Protein AF-A0A7T1HLJ5-F1 (afdb_monomer)

Sequence (140 aa):
MTTRFFNSALVCFAVLVSFQVKAVTLLTPRLENSTRLSLLAKLAKIGFPEAGQNSVVISISSALGFQASDSQDRSELPYVHIPNVIAISTKLSDQCATIKAVATGKPNSSYRTTTVTGTYCLVGASEWKSVDQLVNVEAQ

Structure (mmCIF, N/CA/C/O backbone):
data_AF-A0A7T1HLJ5-F1
#
_entry.id   AF-A0A7T1HLJ5-F1
#
loop_
_atom_site.group_PDB
_atom_site.id
_atom_site.type_symbol
_atom_site.label_atom_id
_atom_site.label_alt_id
_atom_site.label_comp_id
_atom_site.label_asym_id
_atom_site.label_entity_id
_atom_site.label_seq_id
_atom_site.pdbx_PDB_ins_code
_atom_site.Cartn_x
_atom_site.Cartn_y
_atom_site.Cartn_z
_atom_site.occupancy
_atom_site.B_iso_or_equiv
_atom_site.auth_seq_id
_atom_site.auth_comp_id
_atom_site.auth_asym_id
_atom_site.auth_atom_id
_atom_site.pdbx_PDB_model_num
ATOM 1 N N . MET A 1 1 ? 43.373 19.469 79.605 1.00 43.75 1 MET A N 1
ATOM 2 C CA . MET A 1 1 ? 44.619 19.155 78.872 1.00 43.75 1 MET A CA 1
ATOM 3 C C . MET A 1 1 ? 44.517 17.700 78.435 1.00 43.75 1 MET A C 1
ATOM 5 O O . MET A 1 1 ? 44.218 16.897 79.307 1.00 43.75 1 MET A O 1
ATOM 9 N N . THR A 1 2 ? 44.709 17.411 77.133 1.00 40.94 2 THR A N 1
ATOM 10 C CA . THR A 1 2 ? 44.760 16.070 76.472 1.00 40.94 2 THR A CA 1
ATOM 11 C C . THR A 1 2 ? 43.462 15.231 76.551 1.00 40.94 2 THR A C 1
ATOM 13 O O . THR A 1 2 ? 42.812 15.231 77.578 1.00 40.94 2 THR A O 1
ATOM 16 N N . THR A 1 3 ? 42.940 14.560 75.518 1.00 37.94 3 THR A N 1
ATOM 17 C CA . THR A 1 3 ? 43.551 13.739 74.455 1.00 37.94 3 THR A CA 1
ATOM 18 C C . THR A 1 3 ? 42.665 13.644 73.193 1.00 37.94 3 THR A C 1
ATOM 20 O O . THR A 1 3 ? 41.488 13.989 73.181 1.00 37.94 3 THR A O 1
ATOM 23 N N . ARG A 1 4 ? 43.307 13.183 72.116 1.00 40.88 4 ARG A N 1
ATOM 24 C CA . ARG A 1 4 ? 42.885 13.040 70.716 1.00 40.88 4 ARG A CA 1
ATOM 25 C C . ARG A 1 4 ? 42.250 11.666 70.391 1.00 40.88 4 ARG A C 1
ATOM 27 O O . ARG A 1 4 ? 42.667 10.681 70.979 1.00 40.88 4 ARG A O 1
ATOM 34 N N . PHE A 1 5 ? 41.361 11.675 69.380 1.00 44.59 5 PHE A N 1
ATOM 35 C CA . PHE A 1 5 ? 41.076 10.710 68.281 1.00 44.59 5 PHE A CA 1
ATOM 36 C C . PHE A 1 5 ? 41.083 9.179 68.517 1.00 44.59 5 PHE A C 1
ATOM 38 O O . PHE A 1 5 ? 42.100 8.651 68.942 1.00 44.59 5 PHE A O 1
ATOM 45 N N . PHE A 1 6 ? 40.058 8.457 68.006 1.00 39.22 6 PHE A N 1
ATOM 46 C CA . PHE A 1 6 ? 40.206 7.471 66.902 1.00 39.22 6 PHE A CA 1
ATOM 47 C C . PHE A 1 6 ? 38.868 6.899 66.350 1.00 39.22 6 PHE A C 1
ATOM 49 O O . PHE A 1 6 ? 37.952 6.583 67.097 1.00 39.22 6 PHE A O 1
ATOM 56 N N . ASN A 1 7 ? 38.839 6.785 65.014 1.00 37.00 7 ASN A N 1
ATOM 57 C CA . ASN A 1 7 ? 38.013 6.032 64.045 1.00 37.00 7 ASN A CA 1
ATOM 58 C C . ASN A 1 7 ? 36.920 5.036 64.489 1.00 37.00 7 ASN A C 1
ATOM 60 O O . ASN A 1 7 ? 37.173 4.157 65.306 1.00 37.00 7 ASN A O 1
ATOM 64 N N . SER A 1 8 ? 35.809 5.002 63.731 1.00 40.78 8 SER A N 1
ATOM 65 C CA . SER A 1 8 ? 35.209 3.750 63.223 1.00 40.78 8 SER A CA 1
ATOM 66 C C . SER A 1 8 ? 34.264 3.987 62.036 1.00 40.78 8 SER A C 1
ATOM 68 O O . SER A 1 8 ? 33.594 5.010 61.935 1.00 40.78 8 SER A O 1
ATOM 70 N N . ALA A 1 9 ? 34.307 3.033 61.110 1.00 43.59 9 ALA A N 1
ATOM 71 C CA . ALA A 1 9 ? 33.862 3.092 59.728 1.00 43.59 9 ALA A CA 1
ATOM 72 C C . ALA A 1 9 ? 32.338 3.109 59.547 1.00 43.59 9 ALA A C 1
ATOM 74 O O . ALA A 1 9 ? 31.615 2.380 60.221 1.00 43.59 9 ALA A O 1
ATOM 75 N N . LEU A 1 10 ? 31.868 3.862 58.550 1.00 42.38 10 LEU A N 1
ATOM 76 C CA . LEU A 1 10 ? 30.503 3.770 58.042 1.00 42.38 10 LEU A CA 1
ATOM 77 C C . LEU A 1 10 ? 30.568 3.268 56.599 1.00 42.38 10 LEU A C 1
ATOM 79 O O . LEU A 1 10 ? 30.943 3.976 55.666 1.00 42.38 10 LEU A O 1
ATOM 83 N N . VAL A 1 11 ? 30.288 1.974 56.480 1.00 46.44 11 VAL A N 1
ATOM 84 C CA . VAL A 1 11 ? 30.206 1.197 55.248 1.00 46.44 11 VAL A CA 1
ATOM 85 C C . VAL A 1 11 ? 29.154 1.838 54.342 1.00 46.44 11 VAL A C 1
ATOM 87 O O . VAL A 1 11 ? 27.961 1.786 54.630 1.00 46.44 11 VAL A O 1
ATOM 90 N N . CYS A 1 12 ? 29.593 2.459 53.247 1.00 39.34 12 CYS A N 1
ATOM 91 C CA . CYS A 1 12 ? 28.702 2.897 52.180 1.00 39.34 12 CYS A CA 1
ATOM 92 C C . CYS A 1 12 ? 28.164 1.658 51.454 1.00 39.34 12 CYS A C 1
ATOM 94 O O . CYS A 1 12 ? 28.842 1.070 50.613 1.00 39.34 12 CYS A O 1
ATOM 96 N N . PHE A 1 13 ? 26.940 1.258 51.797 1.00 42.25 13 PHE A N 1
ATOM 97 C CA . PHE A 1 13 ? 26.147 0.318 51.015 1.00 42.25 13 PHE A CA 1
ATOM 98 C C . PHE A 1 13 ? 25.847 0.951 49.650 1.00 42.25 13 PHE A C 1
ATOM 100 O O . PHE A 1 13 ? 24.987 1.822 49.521 1.00 42.25 13 PHE A O 1
ATOM 107 N N . ALA A 1 14 ? 26.586 0.530 48.625 1.00 47.41 14 ALA A N 1
ATOM 108 C CA . ALA A 1 14 ? 26.283 0.851 47.241 1.00 47.41 14 ALA A CA 1
ATOM 109 C C . ALA A 1 14 ? 24.994 0.119 46.839 1.00 47.41 14 ALA A C 1
ATOM 111 O O . ALA A 1 14 ? 25.001 -1.075 46.543 1.00 47.41 14 ALA A O 1
ATOM 112 N N . VAL A 1 15 ? 23.868 0.833 46.851 1.00 50.66 15 VAL A N 1
ATOM 113 C CA . VAL A 1 15 ? 22.624 0.362 46.241 1.00 50.66 15 VAL A CA 1
ATOM 114 C C . VAL A 1 15 ? 22.820 0.410 44.727 1.00 50.66 15 VAL A C 1
ATOM 116 O O . VAL A 1 15 ? 22.735 1.466 44.104 1.00 50.66 15 VAL A O 1
ATOM 119 N N . LEU A 1 16 ? 23.111 -0.747 44.132 1.00 46.44 16 LEU A N 1
ATOM 120 C CA . LEU A 1 16 ? 23.042 -0.964 42.689 1.00 46.44 16 LEU A CA 1
ATOM 121 C C . LEU A 1 16 ? 21.573 -0.876 42.256 1.00 46.44 16 LEU A C 1
ATOM 123 O O . LEU A 1 16 ? 20.864 -1.879 42.168 1.00 46.44 16 LEU A O 1
ATOM 127 N N . VAL A 1 17 ? 21.100 0.344 41.998 1.00 55.88 17 VAL A N 1
ATOM 128 C CA . VAL A 1 17 ? 19.839 0.569 41.290 1.00 55.88 17 VAL A CA 1
ATOM 129 C C . VAL A 1 17 ? 20.038 0.051 39.871 1.00 55.88 17 VAL A C 1
ATOM 131 O O . VAL A 1 17 ? 20.683 0.678 39.033 1.00 55.88 17 VAL A O 1
ATOM 134 N N . SER A 1 18 ? 19.512 -1.144 39.619 1.00 51.03 18 SER A N 1
ATOM 135 C CA . SER A 1 18 ? 19.432 -1.718 38.283 1.00 51.03 18 SER A CA 1
ATOM 136 C C . SER A 1 18 ? 18.442 -0.881 37.473 1.00 51.03 18 SER A C 1
ATOM 138 O O . SER A 1 18 ? 17.234 -1.098 37.545 1.00 51.03 18 SER A O 1
ATOM 140 N N . PHE A 1 19 ? 18.937 0.109 36.727 1.00 53.38 19 PHE A N 1
ATOM 141 C CA . PHE A 1 19 ? 18.141 0.815 35.729 1.00 53.38 19 PHE A CA 1
ATOM 142 C C . PHE A 1 19 ? 17.787 -0.171 34.612 1.00 53.38 19 PHE A C 1
ATOM 144 O O . PHE A 1 19 ? 18.536 -0.370 33.659 1.00 53.38 19 PHE A O 1
ATOM 151 N N . GLN A 1 20 ? 16.631 -0.819 34.743 1.00 53.72 20 GLN A N 1
ATOM 152 C CA . GLN A 1 20 ? 15.974 -1.506 33.639 1.00 53.72 20 GLN A CA 1
ATOM 153 C C . GLN A 1 20 ? 15.499 -0.423 32.666 1.00 53.72 20 GLN A C 1
ATOM 155 O O . GLN A 1 20 ? 14.384 0.088 32.778 1.00 53.72 20 GLN A O 1
ATOM 160 N N . VAL A 1 21 ? 16.368 -0.029 31.735 1.00 52.28 21 VAL A N 1
ATOM 161 C CA . VAL A 1 21 ? 15.973 0.770 30.575 1.00 52.28 21 VAL A CA 1
ATOM 162 C C . VAL A 1 21 ? 15.025 -0.110 29.768 1.00 52.28 21 VAL A C 1
ATOM 164 O O . VAL A 1 21 ? 15.455 -0.950 28.980 1.00 52.28 21 VAL A O 1
ATOM 167 N N . LYS A 1 22 ? 13.716 0.022 30.010 1.00 51.72 22 LYS A N 1
ATOM 168 C CA . LYS A 1 22 ? 12.707 -0.546 29.118 1.00 51.72 22 LYS A CA 1
ATOM 169 C C . LYS A 1 22 ? 12.959 0.083 27.757 1.00 51.72 22 LYS A C 1
ATOM 171 O O . LYS A 1 22 ? 12.768 1.287 27.598 1.00 51.72 22 LYS A O 1
ATOM 176 N N . ALA A 1 23 ? 13.448 -0.714 26.811 1.00 56.94 23 ALA A N 1
ATOM 177 C CA . ALA A 1 23 ? 13.621 -0.284 25.438 1.00 56.94 23 ALA A CA 1
ATOM 178 C C . ALA A 1 23 ? 12.274 0.258 24.950 1.00 56.94 23 ALA A C 1
ATOM 180 O O . ALA A 1 23 ? 11.304 -0.493 24.818 1.00 56.94 23 ALA A O 1
ATOM 181 N N . VAL A 1 24 ? 12.200 1.574 24.746 1.00 51.00 24 VAL A N 1
ATOM 182 C CA . VAL A 1 24 ? 11.069 2.209 24.079 1.00 51.00 24 VAL A CA 1
ATOM 183 C C . VAL A 1 24 ? 11.156 1.741 22.637 1.00 51.00 24 VAL A C 1
ATOM 185 O O . VAL A 1 24 ? 11.909 2.281 21.831 1.00 51.00 24 VAL A O 1
ATOM 188 N N . THR A 1 25 ? 10.454 0.657 22.327 1.00 57.12 25 THR A N 1
ATOM 189 C CA . THR A 1 25 ? 10.223 0.279 20.941 1.00 57.12 25 THR A CA 1
ATOM 190 C C . THR A 1 25 ? 9.327 1.366 20.376 1.00 57.12 25 THR A C 1
ATOM 192 O O . THR A 1 25 ? 8.171 1.494 20.774 1.00 57.12 25 THR A O 1
ATOM 195 N N . LEU A 1 26 ? 9.893 2.209 19.508 1.00 59.34 26 LEU A N 1
ATOM 196 C CA . LEU A 1 26 ? 9.110 3.117 18.682 1.00 59.34 26 LEU A CA 1
ATOM 197 C C . LEU A 1 26 ? 8.091 2.256 17.935 1.00 59.34 26 LEU A C 1
ATOM 199 O O . LEU A 1 26 ? 8.439 1.522 17.008 1.00 59.34 26 LEU A O 1
ATOM 203 N N . LEU A 1 27 ? 6.840 2.297 18.395 1.00 73.81 27 LEU A N 1
ATOM 204 C CA . LEU A 1 27 ? 5.723 1.743 17.653 1.00 73.81 27 LEU A CA 1
ATOM 205 C C . LEU A 1 27 ? 5.742 2.446 16.303 1.00 73.81 27 LEU A C 1
ATOM 207 O O . LEU A 1 27 ? 5.802 3.666 16.250 1.00 73.81 27 LEU A O 1
ATOM 211 N N . THR A 1 28 ? 5.769 1.675 15.227 1.00 81.12 28 THR A N 1
ATOM 212 C CA . THR A 1 28 ? 5.569 2.168 13.867 1.00 81.12 28 THR A CA 1
ATOM 213 C C . THR A 1 28 ? 4.262 1.567 13.380 1.00 81.12 28 THR A C 1
ATOM 215 O O . THR A 1 28 ? 4.001 0.385 13.643 1.00 81.12 28 THR A O 1
ATOM 218 N N . PRO A 1 29 ? 3.397 2.365 12.737 1.00 89.50 29 PRO A N 1
ATOM 219 C CA . PRO A 1 29 ? 2.160 1.833 12.210 1.00 89.50 29 PRO A CA 1
ATOM 220 C C . PRO A 1 29 ? 2.503 0.791 11.154 1.00 89.50 29 PRO A C 1
ATOM 222 O O . PRO A 1 29 ? 3.430 0.965 10.361 1.00 89.50 29 PRO A O 1
ATOM 225 N N . ARG A 1 30 ? 1.785 -0.326 11.182 1.00 93.50 30 ARG A N 1
ATOM 226 C CA . ARG A 1 30 ? 2.060 -1.446 10.288 1.00 93.50 30 ARG A CA 1
ATOM 227 C C . ARG A 1 30 ? 0.779 -2.069 9.780 1.00 93.50 30 ARG A C 1
ATOM 229 O O . ARG A 1 30 ? -0.243 -2.088 10.464 1.00 93.50 30 ARG A O 1
ATOM 236 N N . LEU A 1 31 ? 0.873 -2.639 8.590 1.00 94.75 31 LEU A N 1
ATOM 237 C CA . LEU A 1 31 ? -0.160 -3.521 8.074 1.00 94.75 31 LEU A CA 1
ATOM 238 C C . LEU A 1 31 ? -0.112 -4.859 8.821 1.00 94.75 31 LEU A C 1
ATOM 240 O O . LEU A 1 31 ? 0.967 -5.403 9.070 1.00 94.75 31 LEU A O 1
ATOM 244 N N . GLU A 1 32 ? -1.284 -5.401 9.134 1.00 94.81 32 GLU A N 1
ATOM 245 C CA . GLU A 1 32 ? -1.459 -6.766 9.618 1.00 94.81 32 GLU A CA 1
ATOM 246 C C . GLU A 1 32 ? -0.752 -7.737 8.659 1.00 94.81 32 GLU A C 1
ATOM 248 O O . GLU A 1 32 ? -0.754 -7.541 7.438 1.00 94.81 32 GLU A O 1
ATOM 253 N N . ASN A 1 33 ? -0.132 -8.794 9.190 1.00 93.88 33 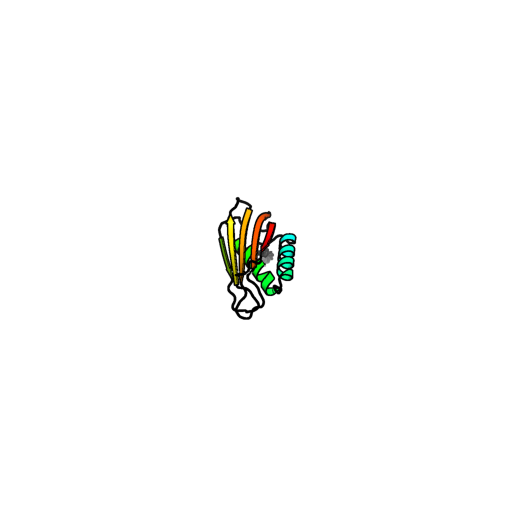ASN A N 1
ATOM 254 C CA . ASN A 1 33 ? 0.770 -9.636 8.403 1.00 93.88 33 ASN A CA 1
ATOM 255 C C . ASN A 1 33 ? 0.092 -10.254 7.167 1.00 93.88 33 ASN A C 1
ATOM 257 O O . ASN A 1 33 ? 0.708 -10.312 6.104 1.00 93.88 33 ASN A O 1
ATOM 261 N N . SER A 1 34 ? -1.178 -10.660 7.274 1.00 92.44 34 SER A N 1
ATOM 262 C CA . SER A 1 34 ? -1.937 -11.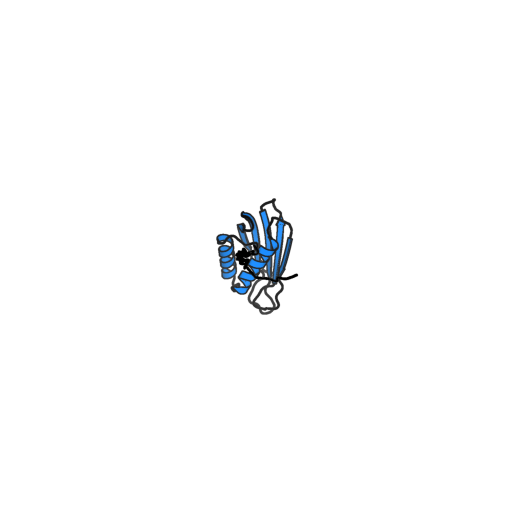201 6.139 1.00 92.44 34 SER A CA 1
ATOM 263 C C . SER A 1 34 ? -2.153 -10.155 5.034 1.00 92.44 34 SER A C 1
ATOM 265 O O . SER A 1 34 ? -1.900 -10.430 3.860 1.00 92.44 34 SER A O 1
ATOM 267 N N . THR A 1 35 ? -2.525 -8.927 5.413 1.00 94.38 35 THR A N 1
ATOM 268 C CA . THR A 1 35 ? -2.688 -7.782 4.505 1.00 94.38 35 THR A CA 1
ATOM 269 C C . THR A 1 35 ? -1.360 -7.442 3.829 1.00 94.38 35 THR A C 1
ATOM 271 O O . THR A 1 35 ? -1.294 -7.328 2.606 1.00 94.38 35 THR A O 1
ATOM 274 N N . ARG A 1 36 ? -0.272 -7.363 4.606 1.00 95.31 36 ARG A N 1
ATOM 275 C CA . ARG A 1 36 ? 1.074 -7.094 4.089 1.00 95.31 36 ARG A CA 1
ATOM 276 C C . ARG A 1 36 ? 1.504 -8.141 3.063 1.00 95.31 36 ARG A C 1
ATOM 278 O O . ARG A 1 36 ? 1.927 -7.778 1.971 1.00 95.31 36 ARG A O 1
ATOM 285 N N . LEU A 1 37 ? 1.392 -9.430 3.388 1.00 95.31 37 LEU A N 1
ATOM 286 C CA . LEU A 1 37 ? 1.789 -10.515 2.485 1.00 95.31 37 LEU A CA 1
ATOM 287 C C . LEU A 1 37 ? 0.935 -10.544 1.211 1.00 95.31 37 LEU A C 1
ATOM 289 O O . LEU A 1 37 ? 1.473 -10.741 0.124 1.00 95.31 37 LEU A O 1
ATOM 293 N N . SER A 1 38 ? -0.372 -10.292 1.330 1.00 93.69 38 SER A N 1
ATOM 294 C CA . SER A 1 38 ? -1.284 -10.185 0.185 1.00 93.69 38 SER A CA 1
ATOM 295 C C . SER A 1 38 ? -0.892 -9.037 -0.753 1.00 93.69 38 SER A C 1
ATOM 297 O O . SER A 1 38 ? -0.812 -9.233 -1.968 1.00 93.69 38 SER A O 1
ATOM 299 N N . LEU A 1 39 ? -0.572 -7.858 -0.203 1.00 94.69 39 LEU A N 1
ATOM 300 C CA . LEU A 1 39 ? -0.077 -6.715 -0.974 1.00 94.69 39 LEU A CA 1
ATOM 301 C C . LEU A 1 39 ? 1.234 -7.042 -1.696 1.00 94.69 39 LEU A C 1
ATOM 303 O O . LEU A 1 39 ? 1.323 -6.857 -2.910 1.00 94.69 39 LEU A O 1
ATOM 307 N N . LEU A 1 40 ? 2.232 -7.559 -0.972 1.00 95.19 40 LEU A N 1
ATOM 308 C CA . LEU A 1 40 ? 3.528 -7.924 -1.551 1.00 95.19 40 LEU A CA 1
ATOM 309 C C . LEU A 1 40 ? 3.357 -8.932 -2.696 1.00 95.19 40 LEU A C 1
ATOM 311 O O . LEU A 1 40 ? 3.902 -8.728 -3.777 1.00 95.19 40 LEU A O 1
ATOM 315 N N . ALA A 1 41 ? 2.526 -9.963 -2.512 1.00 94.00 41 ALA A N 1
ATOM 316 C CA . ALA A 1 41 ? 2.243 -10.953 -3.548 1.00 94.00 41 ALA A CA 1
ATOM 317 C C . ALA A 1 41 ? 1.578 -10.338 -4.794 1.00 94.00 41 ALA A C 1
ATOM 319 O O . ALA A 1 41 ? 1.9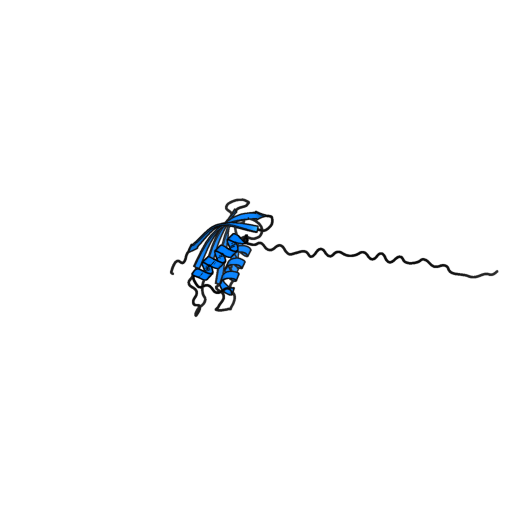53 -10.666 -5.921 1.00 94.00 41 ALA A O 1
ATOM 320 N N . LYS A 1 42 ? 0.615 -9.423 -4.617 1.00 92.38 42 LYS A N 1
ATOM 321 C CA . LYS A 1 42 ? -0.039 -8.726 -5.738 1.00 92.38 42 LYS A CA 1
ATOM 322 C C . LYS A 1 42 ? 0.934 -7.816 -6.493 1.00 92.38 42 LYS A C 1
ATOM 324 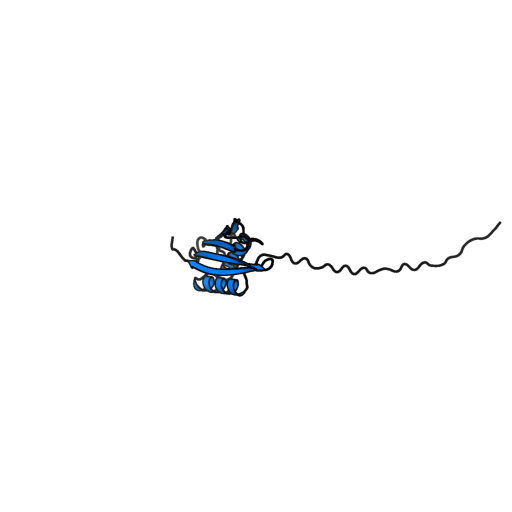O O . LYS A 1 42 ? 0.927 -7.835 -7.720 1.00 92.38 42 LYS A O 1
ATOM 329 N N . LEU A 1 43 ? 1.788 -7.074 -5.785 1.00 91.62 43 LEU A N 1
ATOM 330 C CA . LEU A 1 43 ? 2.820 -6.223 -6.391 1.00 91.62 43 LEU A CA 1
ATOM 331 C C . LEU A 1 43 ? 3.890 -7.051 -7.117 1.00 91.62 43 LEU A C 1
ATOM 333 O O . LEU A 1 43 ? 4.285 -6.714 -8.233 1.00 91.62 43 LEU A O 1
ATOM 337 N N . ALA A 1 44 ? 4.315 -8.171 -6.531 1.00 92.06 44 ALA A N 1
ATOM 338 C CA . ALA A 1 44 ? 5.236 -9.106 -7.170 1.00 92.06 44 ALA A CA 1
ATOM 339 C C . ALA A 1 44 ? 4.652 -9.663 -8.478 1.00 92.06 44 ALA A C 1
ATOM 341 O O . ALA A 1 44 ? 5.335 -9.695 -9.500 1.00 92.06 44 ALA A O 1
ATOM 342 N N . LYS A 1 45 ? 3.363 -10.034 -8.475 1.00 90.81 45 LYS A N 1
ATOM 343 C CA . LYS A 1 45 ? 2.661 -10.564 -9.655 1.00 90.81 45 LYS A CA 1
ATOM 344 C C . LYS A 1 45 ? 2.640 -9.587 -10.835 1.00 90.81 45 LYS A C 1
ATOM 346 O O . LYS A 1 45 ? 2.617 -10.031 -11.979 1.00 90.81 45 LYS A O 1
ATOM 351 N N . ILE A 1 46 ? 2.656 -8.281 -10.573 1.00 88.25 46 ILE A N 1
ATOM 352 C CA . ILE A 1 46 ? 2.691 -7.238 -11.611 1.00 88.25 46 ILE A CA 1
ATOM 353 C C . ILE A 1 46 ? 4.112 -6.729 -11.914 1.00 88.25 46 ILE A C 1
ATOM 355 O O . ILE A 1 46 ? 4.271 -5.776 -12.673 1.00 88.25 46 ILE A O 1
ATOM 359 N N . GLY A 1 47 ? 5.145 -7.363 -11.349 1.00 87.69 47 GLY A N 1
ATOM 360 C CA . GLY A 1 47 ? 6.543 -7.127 -11.713 1.00 87.69 47 GLY A CA 1
ATOM 361 C C . GLY A 1 47 ? 7.297 -6.103 -10.862 1.00 87.69 47 GLY A C 1
ATOM 362 O O . GLY A 1 47 ? 8.383 -5.685 -11.261 1.00 87.69 47 GLY A O 1
ATOM 363 N N . PHE A 1 48 ? 6.778 -5.696 -9.698 1.00 88.31 48 PHE A N 1
ATOM 364 C CA . PHE A 1 48 ? 7.556 -4.869 -8.768 1.00 88.31 48 PHE A CA 1
ATOM 365 C C . PHE A 1 48 ? 8.631 -5.728 -8.086 1.00 88.31 48 PHE A C 1
ATOM 367 O O . PHE A 1 48 ? 8.298 -6.785 -7.544 1.00 88.31 48 PHE A O 1
ATOM 374 N N . PRO A 1 49 ? 9.901 -5.292 -8.024 1.00 89.75 49 PRO A N 1
ATOM 375 C CA . PRO A 1 49 ? 10.910 -5.959 -7.215 1.00 89.75 49 PRO A CA 1
ATOM 376 C C . PRO A 1 49 ? 10.717 -5.634 -5.741 1.00 89.75 49 PRO A C 1
ATOM 378 O O . PRO A 1 49 ? 10.076 -4.646 -5.385 1.00 89.75 49 PRO A O 1
ATOM 381 N N . GLU A 1 50 ? 11.334 -6.439 -4.885 1.00 92.94 50 GLU A N 1
ATOM 382 C CA . GLU A 1 50 ? 11.180 -6.381 -3.431 1.00 92.94 50 GLU A CA 1
ATOM 383 C C . GLU A 1 50 ? 11.362 -4.971 -2.845 1.00 92.94 50 GLU A C 1
ATOM 385 O O . GLU A 1 50 ? 10.524 -4.513 -2.070 1.00 92.94 50 GLU A O 1
ATOM 390 N N . ALA A 1 51 ? 12.396 -4.235 -3.267 1.00 91.69 51 ALA A N 1
ATOM 391 C CA . ALA A 1 51 ? 12.624 -2.862 -2.812 1.00 91.69 51 ALA A CA 1
ATOM 392 C C . ALA A 1 51 ? 11.450 -1.924 -3.154 1.00 91.69 51 ALA A C 1
ATOM 394 O O . ALA A 1 51 ? 11.031 -1.113 -2.327 1.00 91.69 51 ALA A O 1
ATOM 395 N N . GLY A 1 52 ? 10.876 -2.070 -4.352 1.00 92.38 52 GLY A N 1
ATOM 396 C CA . GLY A 1 52 ? 9.693 -1.323 -4.766 1.00 92.38 52 GLY A CA 1
ATOM 397 C C . GLY A 1 52 ? 8.437 -1.753 -4.011 1.00 92.38 52 GLY A C 1
ATOM 398 O O . GLY A 1 52 ? 7.659 -0.901 -3.591 1.00 92.38 52 GLY A O 1
ATOM 399 N N . GLN A 1 53 ? 8.265 -3.055 -3.772 1.00 94.00 53 GLN A N 1
ATOM 400 C CA . GLN A 1 53 ? 7.147 -3.576 -2.983 1.00 94.00 53 GLN A CA 1
ATOM 401 C C . GLN A 1 53 ? 7.161 -3.007 -1.554 1.00 94.00 53 GLN A C 1
ATOM 403 O O . GLN A 1 53 ? 6.147 -2.507 -1.067 1.00 94.00 53 GLN A O 1
ATOM 408 N N . ASN A 1 54 ? 8.327 -3.026 -0.903 1.00 94.69 54 ASN A N 1
ATOM 409 C CA . ASN A 1 54 ? 8.501 -2.508 0.452 1.00 94.69 54 ASN A CA 1
ATOM 410 C C . ASN A 1 54 ? 8.296 -0.992 0.521 1.00 94.69 54 ASN A C 1
ATOM 412 O O . ASN A 1 54 ? 7.660 -0.513 1.456 1.00 94.69 54 ASN A O 1
ATOM 416 N N . SER A 1 55 ? 8.764 -0.240 -0.479 1.00 94.88 55 SER A N 1
ATOM 417 C CA . SER A 1 55 ? 8.517 1.205 -0.563 1.00 94.88 55 SER A CA 1
ATOM 418 C C . SER A 1 55 ? 7.019 1.531 -0.578 1.00 94.88 55 SER A C 1
ATOM 420 O O . SER A 1 55 ? 6.581 2.405 0.169 1.00 94.88 55 SER A O 1
ATOM 422 N N . VAL A 1 56 ? 6.210 0.773 -1.328 1.00 94.94 56 VAL A N 1
ATOM 423 C CA . VAL A 1 56 ? 4.747 0.945 -1.338 1.00 94.94 56 VAL A CA 1
ATOM 424 C C . VAL A 1 56 ? 4.135 0.655 0.036 1.00 94.94 56 VAL A C 1
ATOM 426 O O . VAL A 1 56 ? 3.316 1.437 0.516 1.00 94.94 56 VAL A O 1
ATOM 429 N N . VAL A 1 57 ? 4.542 -0.434 0.698 1.00 96.12 57 VAL A N 1
ATOM 430 C CA . VAL A 1 57 ? 4.058 -0.780 2.051 1.00 96.12 57 VAL A CA 1
ATOM 431 C C . VAL A 1 57 ? 4.386 0.322 3.060 1.00 96.12 57 VAL A C 1
ATOM 433 O O . VAL A 1 57 ? 3.536 0.672 3.883 1.00 96.12 57 VAL A O 1
ATOM 436 N N . ILE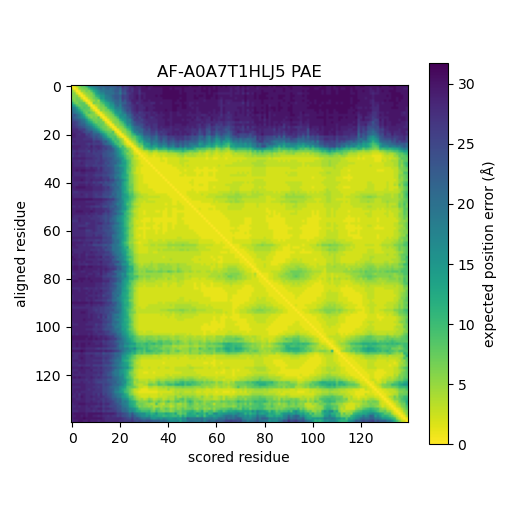 A 1 58 ? 5.600 0.872 2.995 1.00 95.50 58 ILE A N 1
ATOM 437 C CA . ILE A 1 58 ? 6.057 1.948 3.881 1.00 95.50 58 ILE A CA 1
ATOM 438 C C . ILE A 1 58 ? 5.210 3.201 3.668 1.00 95.50 58 ILE A C 1
ATOM 440 O O . ILE A 1 58 ? 4.679 3.722 4.643 1.00 95.50 58 ILE A O 1
ATOM 444 N N . SER A 1 59 ? 5.008 3.640 2.424 1.00 96.19 59 SER A N 1
ATOM 445 C CA . SER A 1 59 ? 4.197 4.831 2.142 1.00 96.19 59 SER A CA 1
ATOM 446 C C . SER A 1 59 ? 2.734 4.674 2.555 1.00 96.19 59 SER A C 1
ATOM 448 O O . SER A 1 59 ? 2.157 5.597 3.125 1.00 96.19 59 SER A O 1
ATOM 450 N N . ILE A 1 60 ? 2.134 3.496 2.347 1.00 96.75 60 ILE A N 1
ATOM 451 C CA . ILE A 1 60 ? 0.774 3.213 2.837 1.00 96.75 60 ILE A CA 1
ATOM 452 C C . ILE A 1 60 ? 0.724 3.295 4.367 1.00 96.75 60 ILE A C 1
ATOM 454 O O . ILE A 1 60 ? -0.170 3.930 4.919 1.00 96.75 60 ILE A O 1
ATOM 458 N N . SER A 1 61 ? 1.684 2.674 5.055 1.00 95.56 61 SER A N 1
ATOM 459 C CA . SER A 1 61 ? 1.724 2.662 6.523 1.00 95.56 61 SER A CA 1
ATOM 460 C C . SER A 1 61 ? 1.985 4.060 7.099 1.00 95.56 61 SER A C 1
ATOM 462 O O . SER A 1 61 ? 1.387 4.429 8.107 1.00 95.56 61 SER A O 1
ATOM 464 N N . SER A 1 62 ? 2.834 4.849 6.433 1.00 95.50 62 SER A N 1
ATOM 465 C CA . SER A 1 62 ? 3.125 6.249 6.762 1.00 95.50 62 SER A CA 1
ATOM 466 C C . SER A 1 62 ? 1.872 7.117 6.643 1.00 95.50 62 SER A C 1
ATOM 468 O O . SER A 1 62 ? 1.515 7.807 7.596 1.00 95.50 62 SER A O 1
ATOM 470 N N . ALA A 1 63 ? 1.143 7.007 5.525 1.00 96.25 63 ALA A N 1
ATOM 471 C CA . ALA A 1 63 ? -0.117 7.721 5.334 1.00 96.25 63 ALA A CA 1
ATOM 472 C C . ALA A 1 63 ? -1.164 7.312 6.385 1.00 96.25 63 ALA A C 1
ATOM 474 O O . ALA A 1 63 ? -1.802 8.168 6.991 1.00 96.25 63 ALA A O 1
ATOM 475 N N . LEU A 1 64 ? -1.323 6.020 6.669 1.00 95.62 64 LEU A N 1
ATOM 476 C CA . LEU A 1 64 ? -2.284 5.565 7.678 1.00 95.62 64 LEU A CA 1
ATOM 477 C C . LEU A 1 64 ? -1.977 6.091 9.088 1.00 95.62 64 LEU A C 1
ATOM 479 O O . LEU A 1 64 ? -2.902 6.365 9.848 1.00 95.62 64 LEU A O 1
ATOM 483 N N . GLY A 1 65 ? -0.701 6.230 9.457 1.00 94.19 65 GLY A N 1
ATOM 484 C CA . GLY A 1 65 ? -0.323 6.673 10.797 1.00 94.19 65 GLY A CA 1
ATOM 485 C C . GLY A 1 65 ? -0.872 5.756 11.902 1.00 94.19 65 GLY A C 1
ATOM 486 O O . GLY A 1 65 ? -1.167 4.580 11.684 1.00 94.19 65 GLY A O 1
ATOM 487 N N . PHE A 1 66 ? -1.010 6.286 13.119 1.00 93.62 66 PHE A N 1
ATOM 488 C CA . PHE A 1 66 ? -1.528 5.533 14.277 1.00 93.62 66 PHE A CA 1
ATOM 489 C C . PHE A 1 66 ? -3.046 5.628 14.460 1.00 93.62 66 PHE A C 1
ATOM 491 O O . PHE A 1 66 ? -3.595 4.983 15.348 1.00 93.62 66 PHE A O 1
ATOM 498 N N . GLN A 1 67 ? -3.724 6.447 13.659 1.00 93.50 67 GLN A N 1
ATOM 499 C CA . GLN A 1 67 ? -5.152 6.719 13.788 1.00 93.50 67 GLN A CA 1
ATOM 500 C C . GLN A 1 67 ? -5.764 7.021 12.425 1.00 93.50 67 GLN A C 1
ATOM 502 O O . GLN A 1 67 ? -5.085 7.534 11.541 1.00 93.50 67 GLN A O 1
ATOM 507 N N . ALA A 1 68 ? -7.058 6.753 12.263 1.00 94.75 68 ALA A N 1
ATOM 508 C CA . ALA A 1 68 ? -7.757 7.098 11.034 1.00 94.75 68 ALA A CA 1
ATOM 509 C C . ALA A 1 68 ? -7.880 8.623 10.896 1.00 94.75 68 ALA A C 1
ATOM 511 O O . ALA A 1 68 ? -8.608 9.281 11.645 1.00 94.75 68 ALA A O 1
ATOM 512 N N . SER A 1 69 ? -7.166 9.181 9.922 1.00 95.94 69 SER A N 1
ATOM 513 C CA . SER A 1 69 ? -7.185 10.603 9.583 1.00 95.94 69 SER A CA 1
ATOM 514 C C . SER A 1 69 ? -6.964 10.820 8.092 1.00 95.94 69 SER A C 1
ATOM 516 O O . SER A 1 69 ? -6.406 9.960 7.403 1.00 95.94 69 SER A O 1
ATOM 518 N N . ASP A 1 70 ? -7.361 11.998 7.618 1.00 97.94 70 ASP A N 1
ATOM 519 C CA . ASP A 1 70 ? -6.945 12.491 6.311 1.00 97.94 70 ASP A CA 1
ATOM 520 C C . ASP A 1 70 ? -5.456 12.836 6.352 1.00 97.94 70 ASP A C 1
ATOM 522 O O . ASP A 1 70 ? -4.998 13.564 7.236 1.00 97.94 70 ASP A O 1
ATOM 526 N N . SER A 1 71 ? -4.684 12.286 5.423 1.00 97.31 71 SER A N 1
ATOM 527 C CA . SER A 1 71 ? -3.240 12.504 5.368 1.00 97.31 71 SER A CA 1
ATOM 528 C C . SER A 1 71 ? -2.690 12.207 3.975 1.00 97.31 71 SER A C 1
ATOM 530 O O . SER A 1 71 ? -3.346 11.592 3.128 1.00 97.31 71 SER A O 1
ATOM 532 N N . GLN A 1 72 ? -1.448 12.626 3.750 1.00 97.31 72 GLN A N 1
ATOM 533 C CA . GLN A 1 72 ? -0.712 12.308 2.541 1.00 97.31 72 GLN A CA 1
ATOM 534 C C . GLN A 1 72 ? 0.742 11.983 2.878 1.00 97.31 72 GLN A C 1
ATOM 536 O O . GLN A 1 72 ? 1.401 12.734 3.593 1.00 97.31 72 GLN A O 1
ATOM 541 N N . ASP A 1 73 ? 1.242 10.898 2.298 1.00 96.56 73 ASP A N 1
ATOM 542 C CA . ASP A 1 73 ? 2.656 10.546 2.254 1.00 96.56 73 ASP A CA 1
ATOM 543 C C . ASP A 1 73 ? 3.157 10.622 0.808 1.00 96.56 73 ASP A C 1
ATOM 545 O O . ASP A 1 73 ? 2.457 10.241 -0.138 1.00 96.56 73 ASP A O 1
ATOM 549 N N . ARG A 1 74 ? 4.376 11.130 0.629 1.00 96.81 74 ARG A N 1
ATOM 550 C CA . ARG A 1 74 ? 5.058 11.174 -0.664 1.00 96.81 74 ARG A CA 1
ATOM 551 C C . ARG A 1 74 ? 6.494 10.705 -0.483 1.00 96.81 74 ARG A C 1
ATOM 553 O O . ARG A 1 74 ? 7.272 11.339 0.225 1.00 96.81 74 ARG A O 1
ATOM 560 N N . SER A 1 75 ? 6.848 9.637 -1.185 1.00 92.94 75 SER A N 1
ATOM 561 C CA . SER A 1 75 ? 8.193 9.079 -1.227 1.00 92.94 75 SER A CA 1
ATOM 562 C C . SER A 1 75 ? 8.785 9.241 -2.623 1.00 92.94 75 SER A C 1
ATOM 564 O O . SER A 1 75 ? 8.305 8.656 -3.594 1.00 92.94 75 SER A O 1
ATOM 566 N N . GLU A 1 76 ? 9.839 10.048 -2.720 1.00 92.56 76 GLU A N 1
ATOM 567 C CA . GLU A 1 76 ? 10.601 10.278 -3.946 1.00 92.56 76 GLU A CA 1
ATOM 568 C C . GLU A 1 76 ? 12.083 10.023 -3.656 1.00 92.56 76 GLU A C 1
ATOM 570 O O . GLU A 1 76 ? 12.815 10.896 -3.196 1.00 92.56 76 GLU A O 1
ATOM 575 N N . LEU A 1 77 ? 12.534 8.792 -3.896 1.00 88.31 77 LEU A N 1
ATOM 576 C CA . LEU A 1 77 ? 13.931 8.398 -3.695 1.00 88.31 77 LEU A CA 1
ATOM 577 C C . LEU A 1 77 ? 14.684 8.401 -5.025 1.00 88.31 77 LEU A C 1
ATOM 579 O O . LEU A 1 77 ? 14.088 8.060 -6.037 1.00 88.31 77 LEU A O 1
ATOM 583 N N . PRO A 1 78 ? 15.986 8.725 -5.092 1.00 88.38 78 PRO A N 1
ATOM 584 C CA . PRO A 1 78 ? 16.707 8.891 -6.361 1.00 88.38 78 PRO A CA 1
ATOM 585 C C . PRO A 1 78 ? 17.041 7.575 -7.095 1.00 88.38 78 PRO A C 1
ATOM 587 O O . PRO A 1 78 ? 17.737 7.595 -8.106 1.00 88.38 78 PRO A O 1
ATOM 590 N N . TYR A 1 79 ? 16.552 6.427 -6.627 1.00 88.69 79 TYR A N 1
ATOM 591 C CA . TYR A 1 79 ? 16.925 5.113 -7.150 1.00 88.69 79 TYR A CA 1
ATOM 592 C C . TYR A 1 79 ? 15.947 4.621 -8.222 1.00 88.69 79 TYR A C 1
ATOM 594 O O . TYR A 1 79 ? 14.752 4.528 -7.969 1.00 88.69 79 TYR A O 1
ATOM 602 N N . VAL A 1 80 ? 16.450 4.241 -9.404 1.00 87.56 80 VAL A N 1
ATOM 603 C CA . VAL A 1 80 ? 15.632 3.746 -10.540 1.00 87.56 80 VAL A CA 1
ATOM 604 C C . VAL A 1 80 ? 14.805 2.511 -10.175 1.00 87.56 80 VAL A C 1
ATOM 606 O O . VAL A 1 80 ? 13.688 2.335 -10.661 1.00 87.56 80 VAL A O 1
ATOM 609 N N . HIS A 1 81 ? 15.340 1.666 -9.293 1.00 84.81 81 HIS A N 1
ATOM 610 C CA . HIS A 1 81 ? 14.674 0.443 -8.867 1.00 84.81 81 HIS A CA 1
ATOM 611 C C . HIS A 1 81 ? 13.604 0.668 -7.782 1.00 84.81 81 HIS A C 1
ATOM 613 O O . HIS A 1 81 ? 12.939 -0.294 -7.399 1.00 84.81 81 HIS A O 1
ATOM 619 N N . ILE A 1 82 ? 13.408 1.906 -7.314 1.00 91.19 82 ILE A N 1
ATOM 620 C CA . ILE A 1 82 ? 12.375 2.274 -6.342 1.00 91.19 82 ILE A CA 1
ATOM 621 C C . ILE A 1 82 ? 11.383 3.234 -7.023 1.00 91.19 82 ILE A C 1
ATOM 623 O O . ILE A 1 82 ? 11.803 4.248 -7.586 1.00 91.19 82 ILE A O 1
ATOM 627 N N . PRO A 1 83 ? 10.075 2.924 -7.021 1.00 92.12 83 PRO A N 1
ATOM 628 C CA . PRO A 1 83 ? 9.068 3.805 -7.595 1.00 92.12 83 PRO A CA 1
ATOM 629 C C . PRO A 1 83 ? 8.937 5.088 -6.768 1.00 92.12 83 PRO A C 1
ATOM 631 O O . PRO A 1 83 ? 9.221 5.107 -5.572 1.00 92.12 83 PRO A O 1
ATOM 634 N N . ASN A 1 84 ? 8.438 6.150 -7.392 1.00 94.12 84 ASN A N 1
ATOM 635 C CA . ASN A 1 84 ? 7.873 7.259 -6.630 1.00 94.12 84 ASN A CA 1
ATOM 636 C C . ASN A 1 84 ? 6.503 6.816 -6.110 1.00 94.12 84 ASN A C 1
ATOM 638 O O . ASN A 1 84 ? 5.716 6.278 -6.890 1.00 94.12 84 ASN A O 1
ATOM 642 N N . VAL A 1 85 ? 6.202 7.038 -4.833 1.00 95.88 85 VAL A N 1
ATOM 643 C CA . VAL A 1 85 ? 4.917 6.646 -4.239 1.00 95.88 85 VAL A CA 1
ATOM 644 C C . VAL A 1 85 ? 4.232 7.863 -3.640 1.00 95.88 85 VAL A C 1
ATOM 646 O O . VAL A 1 85 ? 4.832 8.597 -2.863 1.00 95.88 85 VAL A O 1
ATOM 649 N N . ILE A 1 86 ? 2.965 8.073 -3.990 1.00 97.44 86 ILE A N 1
ATOM 650 C CA . ILE A 1 86 ? 2.091 9.051 -3.337 1.00 97.44 86 ILE A CA 1
ATOM 651 C C . ILE A 1 86 ? 0.936 8.275 -2.723 1.00 97.44 86 ILE A C 1
ATOM 653 O O . ILE A 1 86 ? 0.152 7.691 -3.465 1.00 97.44 86 ILE A O 1
ATOM 657 N N . ALA A 1 87 ? 0.821 8.269 -1.398 1.00 97.62 87 ALA A N 1
ATOM 658 C CA . ALA A 1 87 ? -0.262 7.620 -0.669 1.00 97.62 87 ALA A CA 1
ATOM 659 C C . ALA A 1 87 ? -1.153 8.665 -0.000 1.00 97.62 87 ALA A C 1
ATOM 661 O O . ALA A 1 87 ? -0.668 9.531 0.719 1.00 97.62 87 ALA A O 1
ATOM 662 N N . ILE A 1 88 ? -2.457 8.588 -0.248 1.00 98.31 88 ILE A N 1
ATOM 663 C CA . ILE A 1 88 ? -3.462 9.469 0.347 1.00 98.31 88 ILE A CA 1
ATOM 664 C C . ILE A 1 88 ? -4.360 8.616 1.229 1.00 98.31 88 ILE A C 1
ATOM 666 O O . ILE A 1 88 ? -4.936 7.640 0.744 1.00 98.31 88 ILE A O 1
ATOM 670 N N . SER A 1 89 ? -4.465 8.992 2.500 1.00 98.06 89 SER A N 1
ATOM 671 C CA . SER A 1 89 ? -5.437 8.455 3.447 1.00 98.06 89 SER A CA 1
ATOM 672 C C . SER A 1 89 ? -6.638 9.386 3.516 1.00 98.06 89 SER A C 1
ATOM 674 O O . SER A 1 89 ? -6.474 10.603 3.595 1.00 98.06 89 SER A O 1
ATOM 676 N N . THR A 1 90 ? -7.838 8.819 3.515 1.00 98.38 90 THR A N 1
ATOM 677 C CA . THR A 1 90 ? -9.082 9.547 3.766 1.00 98.38 90 THR A CA 1
ATOM 678 C C . THR A 1 90 ? -9.849 8.857 4.880 1.00 98.38 90 THR A C 1
ATOM 680 O O . THR A 1 90 ? -10.164 7.665 4.777 1.00 98.38 90 THR A O 1
ATOM 683 N N . LYS A 1 91 ? -10.145 9.595 5.951 1.00 97.81 91 LYS A N 1
ATOM 684 C CA . LYS A 1 91 ? -10.860 9.076 7.116 1.00 97.81 91 LYS A CA 1
ATOM 685 C C . LYS A 1 91 ? -12.268 8.644 6.706 1.00 97.81 91 LYS A C 1
ATOM 687 O O . LYS A 1 91 ? -13.022 9.418 6.125 1.00 97.81 91 LYS A O 1
ATOM 692 N N . LEU A 1 92 ? -12.628 7.409 7.047 1.00 96.94 92 LEU A N 1
ATOM 693 C CA . LEU A 1 92 ? -13.980 6.876 6.862 1.00 96.94 92 LEU A CA 1
ATOM 694 C C . LEU A 1 92 ? -14.749 6.847 8.189 1.00 96.94 92 LEU A C 1
ATOM 696 O O . LEU A 1 92 ? -15.938 7.142 8.237 1.00 96.94 92 LEU A O 1
ATOM 700 N N . SER A 1 93 ? -14.060 6.495 9.272 1.00 96.12 93 SER A N 1
ATOM 701 C CA . SER A 1 93 ? -14.571 6.486 10.644 1.00 96.12 93 SER A CA 1
ATOM 702 C C . SER A 1 93 ? -13.410 6.681 11.623 1.00 96.12 93 SER A C 1
ATOM 704 O O . SER A 1 93 ? -12.271 6.872 11.204 1.00 96.12 93 SER A O 1
ATOM 706 N N . ASP A 1 94 ? -13.659 6.623 12.931 1.00 93.94 94 ASP A N 1
ATOM 707 C CA . ASP A 1 94 ? -12.590 6.733 13.937 1.00 93.94 94 ASP A CA 1
ATOM 708 C C . ASP A 1 94 ? -11.576 5.582 13.895 1.00 93.94 94 ASP A C 1
ATOM 710 O O . ASP A 1 94 ? -10.448 5.737 14.358 1.00 93.94 94 ASP A O 1
ATOM 714 N N . GLN A 1 95 ? -11.954 4.442 13.316 1.00 94.12 95 GLN A N 1
ATOM 715 C CA . GLN A 1 95 ? -11.096 3.259 13.232 1.00 94.12 95 GLN A CA 1
ATOM 716 C C . GLN A 1 95 ? -10.730 2.873 11.806 1.00 94.12 95 GLN A C 1
ATOM 718 O O . GLN A 1 95 ? -9.830 2.060 11.638 1.00 94.12 95 GLN A O 1
ATOM 723 N N . CYS A 1 96 ? -11.389 3.425 10.786 1.00 96.38 96 CYS A N 1
ATOM 724 C CA . CYS A 1 96 ? -11.159 3.032 9.403 1.00 96.38 96 CYS A CA 1
ATOM 725 C C . CYS A 1 96 ? -10.805 4.225 8.517 1.00 96.38 96 CYS A C 1
ATOM 727 O O . CYS A 1 96 ? -11.390 5.305 8.623 1.00 96.38 96 CYS A O 1
ATOM 729 N N . ALA A 1 97 ? -9.888 3.995 7.587 1.00 97.12 97 ALA A N 1
ATOM 730 C CA . ALA A 1 97 ? -9.509 4.933 6.547 1.00 97.12 97 ALA A CA 1
ATOM 731 C C . ALA A 1 97 ? -9.421 4.216 5.199 1.00 97.12 97 ALA A C 1
ATOM 733 O O . ALA A 1 97 ? -9.106 3.028 5.113 1.00 97.12 97 ALA A O 1
ATOM 734 N N . THR A 1 98 ? -9.707 4.947 4.133 1.00 97.31 98 THR A N 1
ATOM 735 C CA . THR A 1 98 ? -9.437 4.492 2.770 1.00 97.31 98 THR A CA 1
ATOM 736 C C . THR A 1 98 ? -8.072 4.999 2.343 1.00 97.31 98 THR A C 1
ATOM 738 O O . THR A 1 98 ? -7.688 6.115 2.676 1.00 97.31 98 THR A O 1
ATOM 741 N N . ILE A 1 99 ? -7.332 4.174 1.614 1.00 97.06 99 ILE A N 1
ATOM 742 C CA . ILE A 1 99 ? -6.045 4.534 1.032 1.00 97.06 99 ILE A CA 1
ATOM 743 C C . ILE A 1 99 ? -6.171 4.500 -0.479 1.00 97.06 99 ILE A C 1
ATOM 745 O O . ILE A 1 99 ? -6.703 3.540 -1.039 1.00 97.06 99 ILE A O 1
ATOM 749 N N . LYS A 1 100 ? -5.608 5.515 -1.131 1.00 97.12 100 LYS A N 1
ATOM 750 C CA . LYS A 1 100 ? -5.254 5.507 -2.549 1.00 97.12 100 LYS A CA 1
ATOM 751 C C . LYS A 1 100 ? -3.768 5.821 -2.672 1.00 97.12 100 LYS A C 1
ATOM 753 O O . LYS A 1 100 ? -3.355 6.955 -2.449 1.00 97.12 100 LYS A O 1
ATOM 758 N N . ALA A 1 101 ? -2.971 4.817 -3.019 1.00 96.56 101 ALA A N 1
ATOM 759 C CA . ALA A 1 101 ? -1.543 4.952 -3.259 1.00 96.56 101 ALA A CA 1
ATOM 760 C C . ALA A 1 101 ? -1.222 4.757 -4.740 1.00 96.56 101 ALA A C 1
ATOM 762 O O . ALA A 1 101 ? -1.637 3.770 -5.334 1.00 96.56 101 ALA A O 1
ATOM 763 N N . VAL A 1 102 ? -0.480 5.684 -5.335 1.00 95.62 102 VAL A N 1
ATOM 764 C CA . VAL A 1 102 ? -0.017 5.602 -6.723 1.00 95.62 102 VAL A CA 1
ATOM 765 C C . VAL A 1 102 ? 1.490 5.420 -6.708 1.00 95.62 102 VAL A C 1
ATOM 767 O O . VAL A 1 102 ? 2.207 6.266 -6.177 1.00 95.62 102 VAL A O 1
ATOM 770 N N . ALA A 1 103 ? 1.955 4.310 -7.271 1.00 93.75 103 ALA A N 1
ATOM 771 C CA . ALA A 1 103 ? 3.360 3.988 -7.437 1.00 93.75 103 ALA A CA 1
ATOM 772 C C . ALA A 1 103 ? 3.748 4.135 -8.911 1.00 93.75 103 ALA A C 1
ATOM 774 O O . ALA A 1 103 ? 3.242 3.406 -9.765 1.00 93.75 103 ALA A O 1
ATOM 775 N N . THR A 1 104 ? 4.655 5.061 -9.203 1.00 91.31 104 THR A N 1
ATOM 776 C CA . THR A 1 104 ? 5.067 5.413 -10.564 1.00 91.31 104 THR A CA 1
ATOM 777 C C . THR A 1 104 ? 6.527 5.037 -10.784 1.00 91.31 104 THR A C 1
ATOM 779 O O . THR A 1 104 ? 7.409 5.436 -10.016 1.00 91.31 104 THR A O 1
ATOM 782 N N . GLY A 1 105 ? 6.790 4.264 -11.840 1.00 86.25 105 GLY A N 1
ATOM 783 C CA . GLY A 1 105 ? 8.146 3.946 -12.281 1.00 86.25 105 GLY A CA 1
ATOM 784 C C . GLY A 1 105 ? 8.908 5.194 -12.731 1.00 86.25 105 GLY A C 1
ATOM 785 O O . GLY A 1 105 ? 8.327 6.159 -13.223 1.00 86.25 105 GLY A O 1
ATOM 786 N N . LYS A 1 106 ? 10.229 5.184 -12.560 1.00 86.06 106 LYS A N 1
ATOM 787 C CA . LYS A 1 106 ? 11.111 6.240 -13.079 1.00 86.06 106 LYS A CA 1
ATOM 788 C C . LYS A 1 106 ? 11.450 6.001 -14.554 1.00 86.06 106 LYS 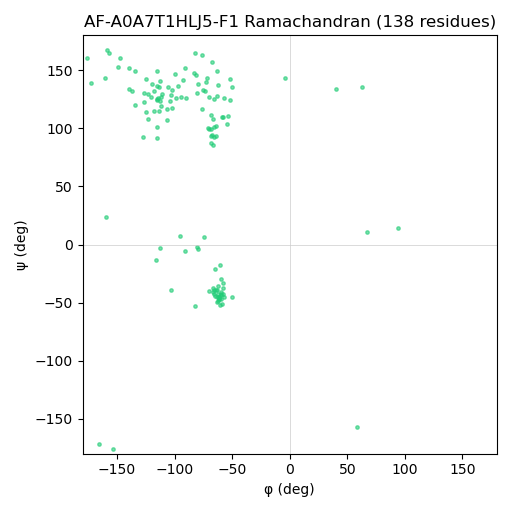A C 1
ATOM 790 O O . LYS A 1 106 ? 11.288 4.879 -15.032 1.00 86.06 106 LYS A O 1
ATOM 795 N N . PRO A 1 107 ? 11.983 7.002 -15.278 1.00 83.69 107 PRO A N 1
ATOM 796 C CA . PRO A 1 107 ? 12.571 6.761 -16.592 1.00 83.69 107 PRO A CA 1
ATOM 797 C C . PRO A 1 107 ? 13.569 5.595 -16.536 1.00 83.69 107 PRO A C 1
ATOM 799 O O . PRO A 1 107 ? 14.369 5.511 -15.603 1.00 83.69 107 PRO A O 1
ATOM 802 N N . ASN A 1 108 ? 13.500 4.693 -17.517 1.00 83.75 108 ASN A N 1
ATOM 803 C CA . ASN A 1 108 ? 14.274 3.442 -17.592 1.00 83.75 108 ASN A CA 1
ATOM 804 C C . ASN A 1 108 ? 13.931 2.378 -16.531 1.00 83.75 108 ASN A C 1
ATOM 806 O O . ASN A 1 108 ? 14.638 1.379 -16.408 1.00 83.75 108 ASN A O 1
ATOM 810 N N . SER A 1 109 ? 12.847 2.563 -15.777 1.00 82.69 109 SER A N 1
ATOM 811 C CA . SER A 1 109 ? 12.254 1.510 -14.958 1.00 82.69 109 SER A CA 1
ATOM 812 C C . SER A 1 109 ? 11.337 0.621 -15.799 1.00 82.69 109 SER A C 1
ATOM 814 O O . SER A 1 109 ? 10.670 1.087 -16.720 1.00 82.69 109 SER A O 1
ATOM 816 N N . SER A 1 110 ? 11.259 -0.662 -15.446 1.00 77.62 110 SER A N 1
ATOM 817 C CA . SER A 1 110 ? 10.274 -1.596 -15.997 1.00 77.62 110 SER A CA 1
ATOM 818 C C . SER A 1 110 ? 8.887 -1.470 -15.348 1.00 77.62 110 SER A C 1
ATOM 820 O O . SER A 1 110 ? 7.962 -2.172 -15.758 1.00 77.62 110 SER A O 1
ATOM 822 N N . TYR A 1 111 ? 8.719 -0.613 -14.331 1.00 77.81 111 TYR A N 1
ATOM 823 C CA . TYR A 1 111 ? 7.479 -0.545 -13.557 1.00 77.81 111 TYR A CA 1
ATOM 824 C C . TYR A 1 111 ? 6.420 0.266 -14.282 1.00 77.81 111 TYR A C 1
ATOM 826 O O . TYR A 1 111 ? 6.633 1.415 -14.670 1.00 77.81 111 TYR A O 1
ATOM 834 N N . ARG A 1 112 ? 5.234 -0.322 -14.378 1.00 82.31 112 ARG A N 1
ATOM 835 C CA . ARG A 1 112 ? 4.036 0.395 -14.798 1.00 82.31 112 ARG A CA 1
ATOM 836 C C . ARG A 1 112 ? 3.460 1.151 -13.611 1.00 82.31 112 ARG A C 1
ATOM 838 O O . ARG A 1 112 ? 3.504 0.661 -12.479 1.00 82.31 112 ARG A O 1
ATOM 845 N N . THR A 1 113 ? 2.888 2.319 -13.888 1.00 88.88 113 THR A N 1
ATOM 846 C CA . THR A 1 113 ? 2.102 3.055 -12.899 1.00 88.88 113 THR A CA 1
ATOM 847 C C . THR A 1 113 ? 1.044 2.129 -12.314 1.00 88.88 113 THR A C 1
ATOM 849 O O . THR A 1 113 ? 0.278 1.498 -13.039 1.00 88.88 113 THR A O 1
ATOM 852 N N . THR A 1 114 ? 1.050 2.001 -10.994 1.00 90.81 114 THR A N 1
ATOM 853 C CA . THR A 1 114 ? 0.179 1.085 -10.262 1.00 90.81 114 THR A CA 1
ATOM 854 C C . THR A 1 114 ? -0.557 1.862 -9.196 1.00 90.81 114 THR A C 1
ATOM 856 O O . THR A 1 114 ? 0.062 2.568 -8.404 1.00 90.81 114 THR A O 1
ATOM 859 N N . THR A 1 115 ? -1.874 1.696 -9.146 1.00 94.75 115 THR A N 1
ATOM 860 C CA . THR A 1 115 ? -2.699 2.254 -8.081 1.00 94.75 115 THR A CA 1
ATOM 861 C C . THR A 1 115 ? -3.100 1.144 -7.118 1.00 94.75 115 THR A C 1
ATOM 863 O O . THR A 1 115 ? -3.708 0.148 -7.503 1.00 94.75 115 THR A O 1
ATOM 866 N N . VAL A 1 116 ? -2.779 1.322 -5.845 1.00 94.75 116 VAL A N 1
ATOM 867 C CA . VAL A 1 116 ? -3.245 0.486 -4.744 1.00 94.75 116 VAL A CA 1
ATOM 868 C C . VAL A 1 116 ? -4.350 1.241 -4.029 1.00 94.75 116 VAL A C 1
ATOM 870 O O . VAL A 1 116 ? -4.112 2.309 -3.468 1.00 94.75 116 VAL A O 1
ATOM 873 N N . THR A 1 117 ? -5.554 0.687 -4.026 1.00 95.38 117 THR A N 1
ATOM 874 C CA . THR A 1 117 ? -6.655 1.185 -3.205 1.00 95.38 117 THR A CA 1
ATOM 875 C C . THR A 1 117 ? -7.054 0.154 -2.168 1.00 95.38 117 THR A C 1
ATOM 877 O O . THR A 1 117 ? -6.930 -1.052 -2.376 1.00 95.38 117 THR A O 1
ATOM 880 N N . GLY A 1 118 ? -7.525 0.613 -1.020 1.00 94.62 118 GLY A N 1
ATOM 881 C CA . GLY A 1 118 ? -8.120 -0.290 -0.050 1.00 94.62 118 GLY A CA 1
ATOM 882 C C . GLY A 1 118 ? -8.675 0.426 1.160 1.00 94.62 118 GLY A C 1
ATOM 883 O O . GLY A 1 118 ? -8.293 1.557 1.450 1.00 94.62 118 GLY A O 1
ATOM 884 N N . THR A 1 119 ? -9.564 -0.255 1.868 1.00 96.62 119 THR A N 1
ATOM 885 C CA . THR A 1 119 ? -10.081 0.205 3.160 1.00 96.62 119 THR A CA 1
ATOM 886 C C . THR A 1 119 ? -9.329 -0.516 4.260 1.00 96.62 119 THR A C 1
ATOM 888 O O . THR A 1 119 ? -9.285 -1.745 4.268 1.00 96.62 119 THR A O 1
ATOM 891 N N . TYR A 1 120 ? -8.756 0.242 5.187 1.00 96.38 120 TYR A N 1
ATOM 892 C CA . TYR A 1 120 ? -7.968 -0.257 6.302 1.00 96.38 120 TYR A CA 1
ATOM 893 C C . TYR A 1 120 ? -8.645 0.130 7.606 1.00 96.38 120 TYR A C 1
ATOM 895 O O . TYR A 1 120 ? -9.008 1.288 7.785 1.00 96.38 120 TYR A O 1
ATOM 903 N N . CYS A 1 121 ? -8.787 -0.826 8.516 1.00 95.88 121 CYS A N 1
ATOM 904 C CA . CYS A 1 121 ? -9.317 -0.597 9.851 1.00 95.88 121 CYS A CA 1
ATOM 905 C C . CYS A 1 121 ? -8.279 -0.978 10.908 1.00 95.88 121 CYS A C 1
ATOM 907 O O . CYS A 1 121 ? -7.593 -1.997 10.782 1.00 95.88 121 CYS A O 1
ATOM 909 N N . LEU A 1 122 ? -8.165 -0.155 11.947 1.00 94.88 122 LEU A N 1
ATOM 910 C CA . LEU A 1 122 ? -7.341 -0.426 13.116 1.00 94.88 122 LEU A CA 1
ATOM 911 C C . LEU A 1 122 ? -7.903 -1.623 13.872 1.00 94.88 122 LEU A C 1
ATOM 913 O O . LEU A 1 122 ? -9.065 -1.636 14.270 1.00 94.88 122 LEU A O 1
ATOM 917 N N . VAL A 1 123 ? -7.052 -2.619 14.089 1.00 92.38 123 VAL A N 1
ATOM 918 C CA . VAL A 1 123 ? -7.369 -3.829 14.865 1.00 92.38 123 VAL A CA 1
ATOM 919 C C . VAL A 1 123 ? -6.577 -3.909 16.173 1.00 92.38 123 VAL A C 1
ATOM 921 O O . VAL A 1 123 ? -6.786 -4.810 16.978 1.00 92.38 123 VAL A O 1
ATOM 924 N N . GLY A 1 124 ? -5.687 -2.944 16.412 1.00 86.69 124 GLY A N 1
ATOM 925 C CA . GLY A 1 124 ? -4.897 -2.804 17.631 1.00 86.69 124 GLY A CA 1
ATOM 926 C C . GLY A 1 124 ? -4.260 -1.418 17.715 1.00 86.69 124 GLY A C 1
ATOM 927 O O . GLY A 1 124 ? -4.530 -0.556 16.885 1.00 86.69 124 GLY A O 1
ATOM 928 N N . ALA A 1 125 ? -3.378 -1.210 18.695 1.00 82.94 125 ALA A N 1
ATOM 929 C CA . ALA A 1 125 ? -2.786 0.102 18.988 1.00 82.94 125 ALA A CA 1
ATOM 930 C C . ALA A 1 125 ? -1.966 0.728 17.835 1.00 82.94 125 ALA A C 1
ATOM 932 O O . ALA A 1 125 ? -1.690 1.923 17.864 1.00 82.94 125 ALA A O 1
ATOM 933 N N . SER A 1 126 ? -1.551 -0.060 16.837 1.00 87.00 126 SER A N 1
ATOM 934 C CA . SER A 1 126 ? -0.793 0.422 15.670 1.00 87.00 126 SER A CA 1
ATOM 935 C C . SER A 1 126 ? -0.861 -0.537 14.472 1.00 87.00 126 SER A C 1
ATOM 937 O O . SER A 1 126 ? 0.064 -0.586 13.657 1.00 87.00 126 SER A O 1
ATOM 939 N N . GLU A 1 127 ? -1.898 -1.373 14.406 1.00 93.81 127 GLU A N 1
ATOM 940 C CA . GLU A 1 127 ? -2.004 -2.441 13.410 1.00 93.81 127 GLU A CA 1
ATOM 941 C C . GLU A 1 127 ? -3.256 -2.271 12.558 1.00 93.81 127 GLU A C 1
ATOM 943 O O . GLU A 1 127 ? -4.366 -2.152 13.080 1.00 93.81 127 GLU A O 1
ATOM 948 N N . TRP A 1 128 ? -3.052 -2.272 11.243 1.00 95.69 128 TRP A N 1
ATOM 949 C CA . TRP A 1 128 ? -4.074 -2.004 10.242 1.00 95.69 128 TRP A CA 1
ATOM 950 C C . TRP A 1 128 ? -4.390 -3.249 9.428 1.00 95.69 128 TRP A C 1
ATOM 952 O O . TRP A 1 128 ? -3.517 -3.804 8.760 1.00 95.69 128 TRP A O 1
ATOM 962 N N . LYS A 1 129 ? -5.656 -3.649 9.410 1.00 95.19 129 LYS A N 1
ATOM 963 C CA . LYS A 1 129 ? -6.153 -4.727 8.558 1.00 95.19 129 LYS A CA 1
ATOM 964 C C . LYS A 1 129 ? -6.892 -4.147 7.364 1.00 95.19 129 LYS A C 1
ATOM 966 O O . LYS A 1 129 ? -7.746 -3.282 7.542 1.00 95.19 129 LYS A O 1
ATOM 971 N N . SER A 1 130 ? -6.605 -4.645 6.165 1.00 93.25 130 SER A N 1
ATOM 972 C CA . SER A 1 130 ? -7.428 -4.325 4.998 1.00 93.25 130 SER A CA 1
ATOM 973 C C . SER A 1 130 ? -8.705 -5.168 4.978 1.00 93.25 130 SER A C 1
ATOM 975 O O . SER A 1 130 ? -8.668 -6.364 5.274 1.00 93.25 130 SER A O 1
ATOM 977 N N . VAL A 1 131 ? -9.830 -4.542 4.638 1.00 86.50 131 VAL A N 1
ATOM 978 C CA . VAL A 1 131 ? -11.088 -5.246 4.337 1.00 86.50 131 VAL A CA 1
ATOM 979 C C . VAL A 1 131 ? -11.043 -5.736 2.895 1.00 86.50 131 VAL A C 1
ATOM 981 O O . VAL A 1 131 ? -11.151 -6.929 2.647 1.00 86.50 131 VAL A O 1
ATOM 984 N N . ASP A 1 132 ? -10.756 -4.814 1.977 1.00 83.50 132 ASP A N 1
ATOM 985 C CA . ASP A 1 132 ? -10.544 -5.082 0.564 1.00 83.50 132 ASP A CA 1
ATOM 986 C C . ASP A 1 132 ? -9.344 -4.274 0.089 1.00 83.50 132 ASP A C 1
ATOM 988 O O . ASP A 1 132 ? -9.233 -3.077 0.364 1.00 83.50 132 ASP A O 1
ATOM 992 N N . GLN A 1 133 ? -8.437 -4.934 -0.627 1.00 86.44 133 GLN A N 1
ATOM 993 C CA . GLN A 1 133 ? -7.284 -4.292 -1.240 1.00 86.44 133 GLN A CA 1
ATOM 994 C C . GLN A 1 133 ? -7.266 -4.588 -2.731 1.00 86.44 133 GLN A C 1
ATOM 996 O O . GLN A 1 133 ? -7.058 -5.730 -3.160 1.00 86.44 133 GLN A O 1
ATOM 1001 N N . LEU A 1 134 ? -7.447 -3.543 -3.521 1.00 85.56 134 LEU A N 1
ATOM 1002 C CA . LEU A 1 134 ? -7.443 -3.593 -4.967 1.00 85.56 134 LEU A CA 1
ATOM 1003 C C . LEU A 1 134 ? -6.111 -3.047 -5.464 1.00 85.56 134 LEU A C 1
ATOM 1005 O O . LEU A 1 134 ? -5.661 -1.970 -5.079 1.00 85.56 134 LEU A O 1
ATOM 1009 N N . VAL A 1 135 ? -5.466 -3.824 -6.321 1.00 78.75 135 VAL A N 1
ATOM 1010 C CA . VAL A 1 135 ? -4.316 -3.360 -7.088 1.00 78.75 135 VAL A CA 1
ATOM 1011 C C . VAL A 1 135 ? -4.830 -3.195 -8.501 1.00 78.75 135 VAL A C 1
ATOM 1013 O O . VAL A 1 135 ? -5.143 -4.188 -9.156 1.00 78.75 135 VAL A O 1
ATOM 1016 N N . ASN A 1 136 ? -4.989 -1.947 -8.927 1.00 68.25 136 ASN A N 1
ATOM 1017 C CA . ASN A 1 136 ? -5.385 -1.619 -10.282 1.00 68.25 136 ASN A CA 1
ATOM 1018 C C . ASN A 1 136 ? -4.174 -1.082 -11.044 1.00 68.25 136 ASN A C 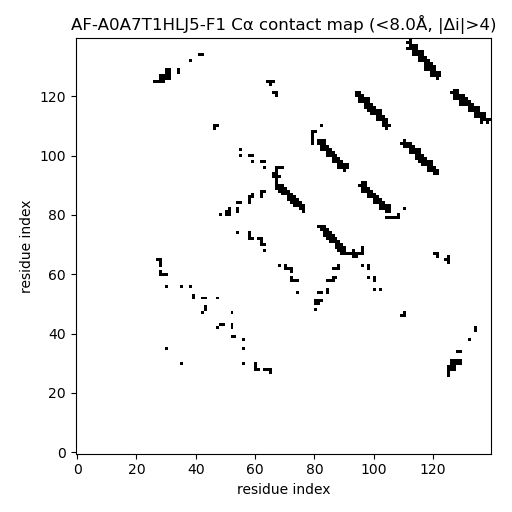1
ATOM 1020 O O . ASN A 1 136 ? -3.403 -0.262 -10.541 1.00 68.25 136 ASN A O 1
ATOM 1024 N N . VAL A 1 137 ? -4.016 -1.559 -12.268 1.00 55.69 137 VAL A N 1
ATOM 1025 C CA . VAL A 1 137 ? -2.999 -1.081 -13.195 1.00 55.69 137 VAL A CA 1
ATOM 1026 C C . VAL A 1 137 ? -3.762 -0.456 -14.348 1.00 55.69 137 VAL A C 1
ATOM 1028 O O . VAL A 1 137 ? -4.167 -1.141 -15.283 1.00 55.69 137 VAL A O 1
ATOM 1031 N N . GLU A 1 138 ? -4.003 0.846 -14.243 1.00 53.44 138 GLU A N 1
ATOM 1032 C CA . GLU A 1 138 ? -4.548 1.633 -15.344 1.00 53.44 138 GLU A CA 1
ATOM 1033 C C . GLU A 1 138 ? -3.385 2.187 -16.161 1.00 53.44 138 GLU A C 1
ATOM 1035 O O . GLU A 1 138 ? -2.457 2.792 -15.621 1.00 53.44 138 GLU A O 1
ATOM 1040 N N . ALA A 1 139 ? -3.412 1.929 -17.467 1.00 42.12 139 ALA A N 1
ATOM 1041 C CA . ALA A 1 139 ? -2.442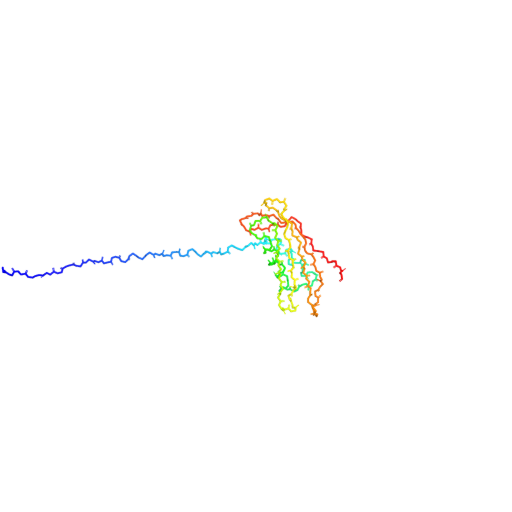 2.484 -18.392 1.00 42.12 139 ALA A CA 1
ATOM 1042 C C . ALA A 1 139 ? -2.785 3.955 -18.650 1.00 42.12 139 ALA A C 1
ATOM 1044 O O . ALA A 1 139 ? -3.844 4.261 -19.200 1.00 42.12 139 ALA A O 1
ATOM 1045 N N . GLN A 1 140 ? -1.874 4.834 -18.248 1.00 46.06 140 GLN A N 1
ATOM 1046 C CA . GLN A 1 140 ? -1.710 6.158 -18.837 1.00 46.06 140 GLN A CA 1
ATOM 1047 C C . GLN A 1 140 ? -0.469 6.136 -19.721 1.00 46.06 140 GLN A C 1
ATOM 1049 O O . GLN A 1 140 ? 0.522 5.485 -19.306 1.00 46.06 140 GLN A O 1
#

Solvent-accessible surface area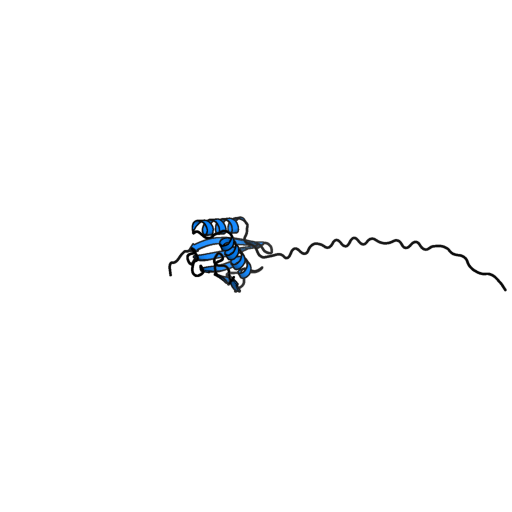 (backbone atoms only — not comparable to full-atom values): 8015 Å² total; per-residue (Å²): 131,90,88,81,89,84,88,84,87,82,83,80,80,80,78,80,76,79,79,76,75,74,78,79,72,78,84,64,41,37,58,32,68,69,48,43,53,52,50,44,52,55,38,44,75,74,63,43,52,69,67,27,37,50,52,51,54,48,34,48,24,60,16,42,44,71,52,41,38,71,38,72,26,77,47,81,62,97,47,57,76,34,44,37,33,42,15,36,19,40,52,74,44,83,49,24,23,36,36,47,29,41,36,33,42,38,88,95,35,92,48,66,48,34,36,41,36,33,39,33,32,56,80,54,90,39,32,30,38,58,82,50,75,48,78,46,73,65,91,127

Nearest PDB structures (foldseek):
  6gqf-assembly3_C  TM=2.069E-01  e=2.904E+00  Mus musculus

Radius of gyration: 26.49 Å; Cα contacts (8 Å, |Δi|>4): 263; chains: 1; bounding box: 59×30×98 Å

Secondary structure (DSSP, 8-state):
-----------------------------EE-HHHHHHHHHHHHHTT--HHHHHHHHHHHHHHHTTS---EEEEE--S-TTS-EEEEEEEESSSSEEEEEEEEEPPTT--PPPEEEEEEEEEEETTEEEEEEEEEE----

Mean predicted aligned error: 10.71 Å

Foldseek 3Di:
DDDDDDDDDDDPPPPPPPPPPPPPPPQQFAEDPVQLVVQLVVCVVQPQDPQQSVLQRNQQSVQCTQWQDWGWGWDDDPDQSHWTKIKTWHGPDRFKIKIWMWTHGDVVHPDATKIKIFMWGDPDRRYIYTPDIDIDRDHD

pLDDT: mean 82.49, std 19.19, range [37.0, 98.38]